Protein AF-A0A945V783-F1 (afdb_monomer_lite)

pLDDT: mean 88.57, std 9.34, range [47.0, 96.69]

Secondary structure (DSSP, 8-state):
---------TTS-----B------SSHHHHHHHHHHHTT---TT-TT-SEEEEEEEE--TTS--EEEEEEEES--TT-----TTSBHHHHHHT-

Sequence (94 aa):
FDYPMMDISENKTPKSIIGELFYFSDLSQAIAELDQVEGFSGFGVSHNEYDRTLIPVTPRHEAPTLSWCYVARDLSSATKEIMSGSWKQYKSGF

Foldseek 3Di:
DDDDAAAPDPPDDDDDADDDDDDDPDPPVVVVVVCVVQQNPDPPDPPGQWDWDFDWDDDPPDDTDTDTDTHGPDCVVPDDDPRNNYPVCVVVVD

Structure (mmCIF, N/CA/C/O backbone):
data_AF-A0A945V783-F1
#
_entry.id   AF-A0A945V783-F1
#
loop_
_atom_site.group_PDB
_atom_site.id
_atom_site.type_symbol
_atom_site.label_atom_id
_atom_site.label_alt_id
_atom_site.label_comp_id
_atom_site.label_asym_id
_atom_site.label_entity_id
_atom_site.label_seq_id
_atom_site.pdbx_PDB_ins_code
_atom_site.Cartn_x
_atom_site.Cartn_y
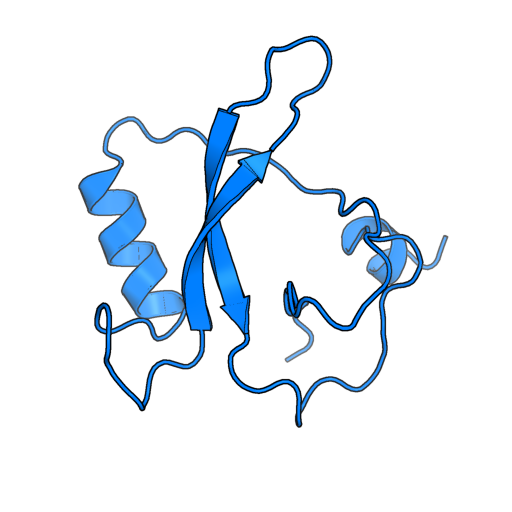_atom_site.Cartn_z
_atom_site.occupancy
_atom_site.B_iso_or_equiv
_atom_site.auth_seq_id
_atom_site.auth_comp_id
_atom_site.auth_asym_id
_atom_site.auth_atom_id
_atom_site.pdbx_PDB_model_num
ATOM 1 N N . PHE A 1 1 ? 2.079 -14.386 -12.496 1.00 61.28 1 PHE A N 1
ATOM 2 C CA . PHE A 1 1 ? 1.075 -13.424 -12.012 1.00 61.28 1 PHE A CA 1
ATOM 3 C C . PHE A 1 1 ? 1.595 -12.020 -12.283 1.00 61.28 1 PHE A C 1
ATOM 5 O O . PHE A 1 1 ? 2.799 -11.834 -12.185 1.00 61.28 1 PHE A O 1
ATOM 12 N N . ASP A 1 2 ? 0.740 -11.095 -12.720 1.00 83.75 2 ASP A N 1
ATOM 13 C CA . ASP A 1 2 ? 1.119 -9.734 -13.136 1.00 83.75 2 ASP A CA 1
ATOM 14 C C . ASP A 1 2 ? 0.307 -8.737 -12.304 1.00 83.75 2 ASP A C 1
ATOM 16 O O . ASP A 1 2 ? -0.855 -8.465 -12.615 1.00 83.75 2 ASP A O 1
ATOM 20 N N . TYR A 1 3 ? 0.902 -8.282 -11.202 1.00 87.75 3 TYR A N 1
ATOM 21 C CA . TYR A 1 3 ? 0.288 -7.387 -10.225 1.00 87.75 3 TYR A CA 1
ATOM 22 C C . TYR A 1 3 ? 1.179 -6.159 -10.010 1.00 87.75 3 TYR A C 1
ATOM 24 O O . TYR A 1 3 ? 2.406 -6.279 -10.082 1.00 87.75 3 TYR A O 1
ATOM 32 N N . PRO A 1 4 ? 0.591 -4.976 -9.762 1.00 91.75 4 PRO A N 1
ATOM 33 C CA . PRO A 1 4 ? 1.366 -3.780 -9.488 1.00 91.75 4 PRO A CA 1
ATOM 34 C C . PRO A 1 4 ? 1.983 -3.846 -8.087 1.00 91.75 4 PRO A C 1
ATOM 36 O O . PRO A 1 4 ? 1.414 -4.430 -7.168 1.00 91.75 4 PRO A O 1
ATOM 39 N N . MET A 1 5 ? 3.125 -3.186 -7.918 1.00 91.94 5 MET A N 1
ATOM 40 C CA . MET A 1 5 ? 3.770 -2.976 -6.623 1.00 91.94 5 MET A CA 1
ATOM 41 C C . MET A 1 5 ? 3.882 -1.477 -6.359 1.00 91.94 5 MET A C 1
ATOM 43 O O . MET A 1 5 ? 4.219 -0.712 -7.265 1.00 91.94 5 MET A O 1
ATOM 47 N N . MET A 1 6 ? 3.589 -1.062 -5.127 1.00 91.25 6 MET A N 1
ATOM 48 C CA . MET A 1 6 ? 3.754 0.319 -4.682 1.00 91.25 6 MET A CA 1
ATOM 49 C C . MET A 1 6 ? 5.157 0.516 -4.102 1.00 91.25 6 MET A C 1
ATOM 51 O O . MET A 1 6 ? 5.584 -0.257 -3.248 1.00 91.25 6 MET A O 1
ATOM 55 N N . ASP A 1 7 ? 5.834 1.581 -4.527 1.00 88.75 7 ASP A N 1
ATOM 56 C CA . ASP A 1 7 ? 7.127 2.025 -4.004 1.00 88.75 7 ASP A CA 1
ATOM 57 C C . ASP A 1 7 ? 7.011 3.491 -3.578 1.00 88.75 7 ASP A C 1
ATOM 59 O O . ASP A 1 7 ? 6.630 4.345 -4.380 1.00 88.75 7 ASP A O 1
ATOM 63 N N . ILE A 1 8 ? 7.336 3.772 -2.316 1.00 83.50 8 ILE A N 1
ATOM 64 C CA . ILE A 1 8 ? 7.321 5.122 -1.730 1.00 83.50 8 ILE A CA 1
ATOM 65 C C . ILE A 1 8 ? 8.711 5.561 -1.252 1.00 83.50 8 ILE A C 1
ATOM 67 O O . ILE A 1 8 ? 8.823 6.483 -0.447 1.00 83.50 8 ILE A O 1
ATOM 71 N N . SER A 1 9 ? 9.775 4.891 -1.706 1.00 76.44 9 SER A N 1
ATOM 72 C CA . SER A 1 9 ? 11.144 5.210 -1.306 1.00 76.44 9 SER A CA 1
ATOM 73 C C . SER A 1 9 ? 11.503 6.677 -1.595 1.00 76.44 9 SER A C 1
ATOM 75 O O . SER A 1 9 ? 11.319 7.191 -2.699 1.00 76.44 9 SER A O 1
ATOM 77 N N . GLU A 1 10 ? 12.060 7.353 -0.585 1.00 64.25 10 GLU A N 1
ATOM 78 C CA . GLU A 1 10 ? 12.327 8.804 -0.576 1.00 64.25 10 GLU A CA 1
ATOM 79 C C . GLU A 1 10 ? 13.305 9.272 -1.670 1.00 64.25 10 GLU A C 1
ATOM 81 O O . GLU A 1 10 ? 13.389 10.457 -1.983 1.00 64.25 10 GLU A O 1
ATOM 86 N N . ASN A 1 11 ? 14.027 8.337 -2.291 1.00 61.25 11 ASN A N 1
ATOM 87 C CA . ASN A 1 11 ? 15.025 8.616 -3.323 1.00 61.25 11 ASN A CA 1
ATOM 88 C C . ASN A 1 11 ? 14.419 8.861 -4.715 1.00 61.25 11 ASN A C 1
ATOM 90 O O . ASN A 1 11 ? 15.163 9.106 -5.668 1.00 61.25 11 ASN A O 1
ATOM 94 N N . LYS A 1 12 ? 13.092 8.777 -4.865 1.00 64.19 12 LYS A N 1
ATOM 95 C CA . LYS A 1 12 ? 12.405 8.993 -6.142 1.00 64.19 12 LYS A CA 1
ATOM 96 C C . LYS A 1 12 ? 11.634 10.306 -6.141 1.00 64.19 12 LYS A C 1
ATOM 98 O O . LYS A 1 12 ? 11.024 10.699 -5.152 1.00 64.19 12 LYS A O 1
ATOM 103 N N . THR A 1 13 ? 11.644 10.995 -7.284 1.00 60.44 13 THR A N 1
ATOM 104 C CA . THR A 1 13 ? 10.811 12.185 -7.488 1.00 60.44 13 THR A CA 1
ATOM 105 C C . THR A 1 13 ? 9.348 11.820 -7.223 1.00 60.44 13 THR A C 1
ATOM 107 O O . THR A 1 13 ? 8.874 10.851 -7.822 1.00 60.44 13 THR A O 1
ATOM 110 N N . PRO A 1 14 ? 8.622 12.564 -6.368 1.00 62.38 14 PRO A N 1
ATOM 111 C CA . PRO A 1 14 ? 7.234 12.253 -6.066 1.00 62.38 14 PRO A CA 1
ATOM 112 C C . PRO A 1 14 ? 6.402 12.299 -7.349 1.00 62.38 14 PRO A C 1
ATOM 114 O O . PRO A 1 14 ? 6.293 13.336 -8.006 1.00 62.38 14 PRO A O 1
ATOM 117 N N . LYS A 1 15 ? 5.831 11.149 -7.715 1.00 74.31 15 LYS A N 1
ATOM 118 C CA . LYS A 1 15 ? 4.902 11.002 -8.837 1.00 74.31 15 LYS A CA 1
ATOM 119 C C . LYS A 1 15 ? 3.497 10.815 -8.287 1.00 74.31 15 LYS A C 1
ATOM 121 O O . LYS A 1 15 ? 3.299 10.160 -7.270 1.00 74.31 15 LYS A O 1
ATOM 126 N N . SER A 1 16 ? 2.513 11.407 -8.958 1.00 86.44 16 SER A N 1
ATOM 127 C CA . SER A 1 16 ? 1.109 11.177 -8.617 1.00 86.44 16 SER A CA 1
ATOM 128 C C . SER A 1 16 ? 0.728 9.743 -8.972 1.00 86.44 16 SER A C 1
ATOM 130 O O . SER A 1 16 ? 0.876 9.336 -10.122 1.00 86.44 16 SER A O 1
ATOM 132 N N . ILE A 1 17 ? 0.237 8.994 -7.987 1.00 91.44 17 ILE A N 1
ATOM 133 C CA . ILE A 1 17 ? -0.246 7.623 -8.162 1.00 91.44 17 ILE A CA 1
ATOM 134 C C . ILE A 1 17 ? -1.769 7.649 -8.079 1.00 91.44 17 ILE A C 1
ATOM 136 O O . ILE A 1 17 ? -2.342 8.266 -7.181 1.00 91.44 17 ILE A O 1
ATOM 140 N N . ILE A 1 18 ? -2.423 7.023 -9.054 1.00 92.06 18 ILE A N 1
ATOM 141 C CA . ILE A 1 18 ? -3.876 7.032 -9.207 1.00 92.06 18 ILE A CA 1
ATOM 142 C C . ILE A 1 18 ? -4.416 5.684 -8.745 1.00 92.06 18 ILE A C 1
ATOM 144 O O . ILE A 1 18 ? -4.066 4.640 -9.300 1.00 92.06 18 ILE A O 1
ATOM 148 N N . GLY A 1 19 ? -5.314 5.726 -7.767 1.00 91.56 19 GLY A N 1
ATOM 149 C CA . GLY A 1 19 ? -5.960 4.551 -7.203 1.00 91.56 19 GLY A CA 1
ATOM 150 C C . GLY A 1 19 ? -7.416 4.805 -6.837 1.00 91.56 19 GLY A C 1
ATOM 151 O O . GLY A 1 19 ? -8.016 5.810 -7.223 1.00 91.56 19 GLY A O 1
ATOM 152 N N . GLU A 1 20 ? -7.970 3.864 -6.086 1.00 92.69 20 GLU A N 1
ATOM 153 C CA . GLU A 1 20 ? -9.324 3.911 -5.544 1.00 92.69 20 GLU A CA 1
ATOM 154 C C . GLU A 1 20 ? -9.238 3.872 -4.019 1.00 92.69 20 GLU A C 1
ATOM 156 O O . GLU A 1 20 ? -8.379 3.189 -3.461 1.00 92.69 20 GLU A O 1
ATOM 161 N N . LEU A 1 21 ? -10.117 4.622 -3.354 1.00 93.69 21 LEU A N 1
ATOM 162 C CA . LEU A 1 21 ? -10.230 4.630 -1.901 1.00 93.69 21 LEU A CA 1
ATOM 163 C C . LEU A 1 21 ? -11.462 3.822 -1.496 1.00 93.69 21 LEU A C 1
ATOM 165 O O . LEU A 1 21 ? -12.567 4.091 -1.968 1.00 93.69 21 LEU A O 1
ATOM 169 N N . PHE A 1 22 ? -11.261 2.835 -0.628 1.00 93.38 22 PHE A N 1
ATOM 170 C CA . PHE A 1 22 ? -12.317 1.951 -0.148 1.00 93.38 22 PHE A CA 1
ATOM 171 C C . PHE A 1 22 ? -12.622 2.232 1.319 1.00 93.38 22 PHE A C 1
ATOM 173 O O . PHE A 1 22 ? -11.717 2.420 2.131 1.00 93.3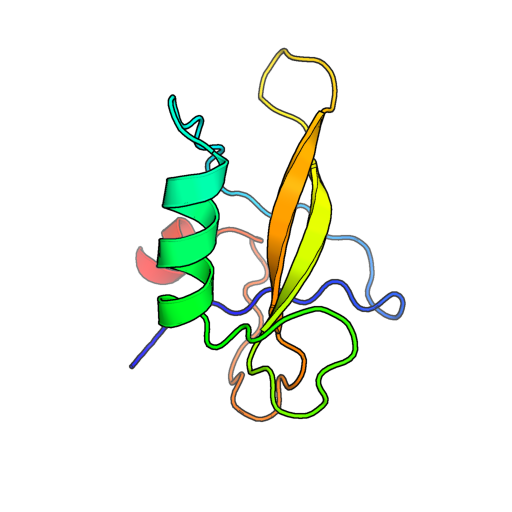8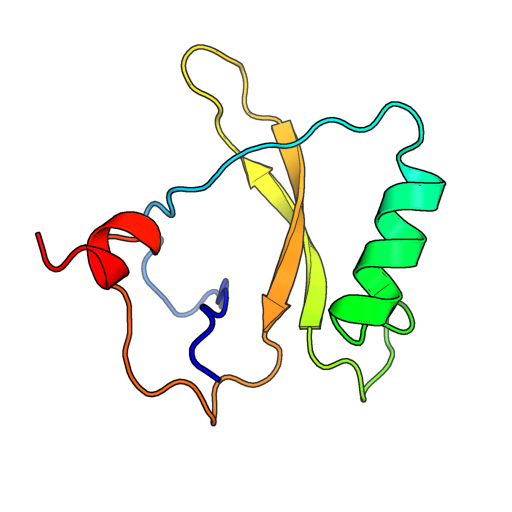 22 PHE A O 1
ATOM 180 N N . TYR A 1 23 ? -13.911 2.223 1.650 1.00 92.94 23 TYR A N 1
ATOM 181 C CA . TYR A 1 23 ? -14.407 2.386 3.010 1.00 92.94 23 TYR A CA 1
ATOM 182 C C . TYR A 1 23 ? -15.102 1.101 3.432 1.00 92.94 23 TYR A C 1
ATOM 184 O O . TYR A 1 23 ? -15.977 0.597 2.727 1.00 92.94 23 TYR A O 1
ATOM 192 N N . PHE A 1 24 ? -14.718 0.589 4.593 1.00 94.38 24 PHE A N 1
ATOM 193 C CA . PHE A 1 24 ? -15.269 -0.637 5.152 1.00 94.38 24 PHE A CA 1
ATOM 194 C C . PHE A 1 24 ? -16.075 -0.306 6.403 1.00 94.38 24 PHE A C 1
ATOM 196 O O . PHE A 1 24 ? -15.659 0.522 7.213 1.00 94.38 24 PHE A O 1
ATOM 203 N N . SER A 1 25 ? -17.227 -0.958 6.566 1.00 95.75 25 SER A N 1
ATOM 204 C CA . SER A 1 25 ? -18.042 -0.835 7.780 1.00 95.75 25 SER A CA 1
ATOM 205 C C . SER A 1 25 ? -17.355 -1.464 8.993 1.00 95.75 25 SER A C 1
ATOM 207 O O . SER A 1 25 ? -17.446 -0.920 10.089 1.00 95.75 25 SER A O 1
ATOM 209 N N . ASP A 1 26 ? -16.644 -2.578 8.785 1.00 96.31 26 ASP A N 1
ATOM 210 C CA . ASP A 1 26 ? -15.734 -3.179 9.762 1.00 96.31 26 ASP A CA 1
ATOM 211 C C . ASP A 1 26 ? -14.304 -3.130 9.217 1.00 96.31 26 ASP A C 1
ATOM 213 O O . ASP A 1 26 ? -13.851 -3.999 8.468 1.00 96.31 26 ASP A O 1
ATOM 217 N N . LEU A 1 27 ? -13.599 -2.058 9.570 1.00 93.88 27 LEU A N 1
ATOM 218 C CA . LEU A 1 27 ? -12.223 -1.850 9.138 1.00 93.88 27 LEU A CA 1
ATOM 219 C C . LEU A 1 27 ? -11.271 -2.901 9.723 1.00 93.88 27 LEU A C 1
ATOM 221 O O . LEU A 1 27 ? -10.321 -3.290 9.052 1.00 93.88 27 LEU A O 1
ATOM 225 N N . SER A 1 28 ? -11.507 -3.360 10.955 1.00 94.50 28 SER A N 1
ATOM 226 C CA . SER A 1 28 ? -10.603 -4.301 11.620 1.00 94.50 28 SER A CA 1
ATOM 227 C C . SER A 1 28 ? -10.644 -5.666 10.946 1.00 94.50 28 SER A C 1
ATOM 229 O O . SER A 1 28 ? -9.592 -6.261 10.718 1.00 94.50 28 SER A O 1
ATOM 231 N N . GLN A 1 29 ? -11.842 -6.149 10.611 1.00 96.69 29 GLN A N 1
ATOM 232 C CA . GLN A 1 29 ? -12.002 -7.402 9.883 1.00 96.69 29 GLN A CA 1
ATOM 233 C C . GLN A 1 29 ? -11.398 -7.307 8.477 1.00 96.69 29 GLN A C 1
ATOM 235 O O . GLN A 1 29 ? -10.589 -8.156 8.109 1.00 96.69 29 GLN A O 1
ATOM 240 N N . ALA A 1 30 ? -11.732 -6.258 7.716 1.00 96.38 30 ALA A N 1
ATOM 241 C CA . ALA A 1 30 ? -11.220 -6.079 6.356 1.00 96.38 30 ALA A CA 1
ATOM 242 C C . ALA A 1 30 ? -9.685 -6.020 6.325 1.00 96.38 30 ALA A C 1
ATOM 244 O O . ALA A 1 30 ? -9.050 -6.633 5.471 1.00 96.38 30 ALA A O 1
ATOM 245 N N . ILE A 1 31 ? -9.077 -5.321 7.288 1.00 95.44 31 ILE A N 1
ATOM 246 C CA . ILE A 1 31 ? -7.623 -5.266 7.426 1.00 95.44 31 ILE A CA 1
ATOM 247 C C . ILE A 1 31 ? -7.038 -6.650 7.723 1.00 95.44 31 ILE A C 1
ATOM 249 O O . ILE A 1 31 ? -6.058 -7.020 7.089 1.00 95.44 31 ILE A O 1
ATOM 253 N N . ALA A 1 32 ? -7.627 -7.420 8.641 1.00 95.38 32 ALA A N 1
ATOM 254 C CA . ALA A 1 32 ? -7.121 -8.751 8.973 1.00 95.38 32 ALA A CA 1
ATOM 255 C C . ALA A 1 32 ? -7.174 -9.711 7.773 1.00 95.38 32 ALA A C 1
ATOM 257 O O . ALA A 1 32 ? -6.264 -10.516 7.592 1.00 95.38 32 ALA A O 1
ATOM 258 N N . GLU A 1 33 ? -8.212 -9.616 6.939 1.00 96.50 33 GLU A N 1
ATOM 259 C CA . GLU A 1 33 ? -8.324 -10.397 5.703 1.00 96.50 33 GLU A CA 1
ATOM 260 C C . GLU A 1 33 ? -7.281 -9.963 4.663 1.00 96.50 33 GLU A C 1
ATOM 262 O O . GLU A 1 33 ? -6.602 -10.809 4.081 1.00 96.50 33 GLU A O 1
ATOM 267 N N . LEU A 1 34 ? -7.100 -8.652 4.470 1.00 95.88 34 LEU A N 1
ATOM 268 C CA . LEU A 1 34 ? -6.088 -8.109 3.558 1.00 95.88 34 LEU A CA 1
ATOM 269 C C . LEU A 1 34 ? -4.663 -8.457 4.007 1.00 95.88 34 LEU A C 1
ATOM 271 O O . LEU A 1 34 ? -3.842 -8.806 3.167 1.00 95.88 34 LEU A O 1
ATOM 275 N N . ASP A 1 35 ? -4.384 -8.436 5.311 1.00 96.12 35 ASP A N 1
ATOM 276 C CA . ASP A 1 35 ? -3.084 -8.809 5.878 1.00 96.12 35 ASP A CA 1
ATOM 277 C C . ASP A 1 35 ? -2.678 -10.236 5.470 1.00 96.12 35 ASP A C 1
ATOM 279 O O . ASP A 1 35 ? -1.520 -10.483 5.138 1.00 96.12 35 ASP A O 1
ATOM 283 N N . GLN A 1 36 ? -3.632 -11.175 5.444 1.00 95.12 36 GLN A N 1
ATOM 284 C CA . GLN A 1 36 ? -3.376 -12.552 5.006 1.00 95.12 36 GLN A CA 1
ATOM 285 C C . GLN A 1 36 ? -3.090 -12.646 3.505 1.00 95.12 36 GLN A C 1
ATOM 287 O O . GLN A 1 36 ? -2.252 -13.446 3.093 1.00 95.12 36 GLN A O 1
ATOM 292 N N . VAL A 1 37 ? -3.790 -11.854 2.689 1.00 93.94 37 VAL A N 1
ATOM 293 C CA . VAL A 1 37 ? -3.624 -11.849 1.227 1.00 93.94 37 VAL A CA 1
ATOM 294 C C . VAL A 1 37 ? -2.292 -11.218 0.823 1.00 93.94 37 VAL A C 1
ATOM 296 O O . VAL A 1 37 ? -1.614 -11.748 -0.050 1.00 93.94 37 VAL A O 1
ATOM 299 N N . GLU A 1 38 ? -1.915 -10.119 1.472 1.00 92.19 38 GLU A N 1
ATOM 300 C CA . GLU A 1 38 ? -0.724 -9.316 1.156 1.00 92.19 38 GLU A CA 1
ATOM 301 C C . GLU A 1 38 ? 0.531 -9.788 1.916 1.00 92.19 38 GLU A C 1
ATOM 303 O O . GLU A 1 38 ? 1.581 -9.146 1.874 1.00 92.19 38 GLU A O 1
ATOM 308 N N . GLY A 1 39 ? 0.437 -10.897 2.660 1.00 92.25 39 GLY A N 1
ATOM 309 C CA . GLY A 1 39 ? 1.574 -11.472 3.380 1.00 92.25 39 GLY A CA 1
ATOM 310 C C . GLY A 1 39 ? 2.119 -10.570 4.493 1.00 92.25 39 GLY A C 1
ATOM 311 O O . GLY A 1 39 ? 3.325 -10.566 4.752 1.00 92.25 39 GLY A O 1
ATOM 312 N N . PHE A 1 40 ? 1.254 -9.797 5.156 1.00 94.62 40 PHE A N 1
ATOM 313 C CA . PHE A 1 40 ? 1.613 -8.939 6.283 1.00 94.62 40 PHE A CA 1
ATOM 314 C C . PHE A 1 40 ? 1.298 -9.629 7.615 1.00 94.62 40 PHE A C 1
ATOM 316 O O . PHE A 1 40 ? 0.146 -9.857 7.971 1.00 94.62 40 PHE A O 1
ATOM 323 N N . SER A 1 41 ? 2.336 -9.921 8.398 1.00 94.06 41 SER A N 1
ATOM 324 C CA . SER A 1 41 ? 2.218 -10.589 9.706 1.00 94.06 41 SER A CA 1
ATOM 325 C C . SER A 1 41 ? 2.383 -9.640 10.899 1.00 94.06 41 SER A C 1
ATOM 327 O O . SER A 1 41 ? 2.489 -10.083 12.043 1.00 94.06 41 SER A O 1
ATOM 329 N N . GLY A 1 42 ? 2.411 -8.327 10.656 1.00 92.56 42 GLY A N 1
ATOM 330 C CA . GLY A 1 42 ? 2.548 -7.305 11.691 1.00 92.56 42 GLY A CA 1
ATOM 331 C C . GLY A 1 42 ? 3.757 -6.392 11.504 1.00 92.56 42 GLY A C 1
ATOM 332 O O . GLY A 1 42 ? 4.644 -6.619 10.681 1.00 92.56 42 GLY A O 1
ATOM 333 N N . PHE A 1 43 ? 3.792 -5.320 12.292 1.00 91.62 43 PHE A N 1
ATOM 334 C CA . PHE A 1 43 ? 4.853 -4.316 12.222 1.00 91.62 43 PHE A CA 1
ATOM 335 C C . PHE A 1 43 ? 6.178 -4.847 12.781 1.00 91.62 43 PHE A C 1
ATOM 337 O O . PHE A 1 43 ? 6.206 -5.520 13.808 1.00 91.62 43 PHE A O 1
ATOM 344 N N . GLY A 1 44 ? 7.289 -4.512 12.119 1.00 87.31 44 GLY A N 1
ATOM 345 C CA . GLY A 1 44 ? 8.636 -4.932 12.529 1.00 87.31 44 GLY A CA 1
ATOM 346 C C . GLY A 1 44 ? 8.998 -6.375 12.159 1.00 87.31 44 GLY A C 1
ATOM 347 O O . GLY A 1 44 ? 10.117 -6.811 12.423 1.00 87.31 44 GLY A O 1
ATOM 348 N N . VAL A 1 45 ? 8.090 -7.107 11.514 1.00 89.88 45 VAL A N 1
ATOM 349 C CA . VAL A 1 45 ? 8.355 -8.453 11.007 1.00 89.88 45 VAL A CA 1
ATOM 350 C C . VAL A 1 45 ? 9.212 -8.359 9.740 1.00 89.88 45 VAL A C 1
ATOM 352 O O . VAL A 1 45 ? 8.929 -7.582 8.829 1.00 89.88 45 VAL A O 1
ATOM 355 N N . SER A 1 46 ? 10.308 -9.119 9.694 1.00 86.81 46 SER A N 1
ATOM 356 C CA . SER A 1 46 ? 11.293 -9.052 8.604 1.00 86.81 46 SER A CA 1
ATOM 357 C C . SER A 1 46 ? 10.889 -9.821 7.348 1.00 86.81 46 SER A C 1
ATOM 359 O O . SER A 1 46 ? 11.440 -9.552 6.287 1.00 86.81 46 SER A O 1
ATOM 361 N N . HIS A 1 47 ? 9.957 -10.767 7.472 1.00 87.56 47 HIS A N 1
ATOM 362 C CA . HIS A 1 47 ? 9.511 -11.643 6.387 1.00 87.56 47 HIS A CA 1
ATOM 363 C C . HIS A 1 47 ? 8.178 -11.215 5.759 1.00 87.56 47 HIS A C 1
ATOM 365 O O . HIS A 1 47 ? 7.600 -11.997 5.012 1.00 87.56 47 HIS A O 1
ATOM 371 N N . ASN A 1 48 ? 7.672 -10.018 6.072 1.00 89.69 48 ASN A N 1
ATOM 372 C CA . ASN A 1 48 ? 6.512 -9.485 5.360 1.00 89.69 48 ASN A CA 1
ATOM 373 C C . ASN A 1 48 ? 6.856 -9.304 3.876 1.00 89.69 48 ASN A C 1
ATOM 375 O O . ASN A 1 48 ? 7.943 -8.818 3.559 1.00 89.69 48 ASN A O 1
ATOM 379 N N . GLU A 1 49 ? 5.927 -9.631 2.980 1.00 88.31 49 GLU A N 1
ATOM 380 C CA . GLU A 1 49 ? 6.084 -9.321 1.551 1.00 88.31 49 GLU A CA 1
ATOM 381 C C . GLU A 1 49 ? 5.874 -7.820 1.300 1.00 88.31 49 GLU A C 1
ATOM 383 O O . GLU A 1 49 ? 6.680 -7.153 0.640 1.00 88.31 49 GLU A O 1
ATOM 388 N N . TYR A 1 50 ? 4.838 -7.269 1.933 1.00 92.38 50 TYR A N 1
ATOM 389 C CA . TYR A 1 50 ? 4.501 -5.853 1.905 1.00 92.38 50 TYR A CA 1
ATOM 390 C C . TYR A 1 50 ? 4.439 -5.283 3.320 1.00 92.38 50 TYR A C 1
ATOM 392 O O . TYR A 1 50 ? 3.999 -5.947 4.256 1.00 92.38 50 TYR A O 1
ATOM 400 N N . ASP A 1 51 ? 4.831 -4.022 3.484 1.00 93.38 51 ASP A N 1
ATOM 401 C CA . ASP A 1 51 ? 4.574 -3.272 4.708 1.00 93.38 51 ASP A CA 1
ATOM 402 C C . ASP A 1 51 ? 3.246 -2.521 4.593 1.00 93.38 51 ASP A C 1
ATOM 404 O O . ASP A 1 51 ? 2.977 -1.841 3.601 1.00 93.38 51 ASP A O 1
ATOM 408 N N . ARG A 1 52 ? 2.419 -2.598 5.640 1.00 94.62 52 ARG A N 1
ATOM 409 C CA . ARG A 1 52 ? 1.207 -1.788 5.739 1.00 94.62 52 ARG A CA 1
ATOM 410 C C . ARG A 1 52 ? 1.558 -0.387 6.239 1.00 94.62 52 ARG A C 1
ATOM 412 O O . ARG A 1 52 ? 2.017 -0.212 7.366 1.00 94.62 52 ARG A O 1
ATOM 419 N N . THR A 1 53 ? 1.323 0.629 5.422 1.00 93.44 53 THR A N 1
ATOM 420 C CA . THR A 1 53 ? 1.722 2.018 5.680 1.00 93.44 53 THR A CA 1
ATOM 421 C C . THR A 1 53 ? 0.516 2.953 5.622 1.00 93.44 53 THR A C 1
ATOM 423 O O . THR A 1 53 ? -0.347 2.803 4.760 1.00 93.44 53 THR A O 1
ATOM 426 N N . LEU A 1 54 ? 0.448 3.931 6.533 1.00 94.12 54 LEU A N 1
ATOM 427 C CA . LEU A 1 54 ? -0.482 5.056 6.399 1.00 94.12 54 LEU A CA 1
ATOM 428 C C . LEU A 1 54 ? 0.111 6.073 5.432 1.00 94.12 54 LEU A C 1
ATOM 430 O O . LEU A 1 54 ? 1.158 6.653 5.714 1.00 94.12 54 LEU A O 1
ATOM 434 N N . ILE A 1 55 ? -0.579 6.308 4.322 1.00 92.25 55 ILE A N 1
ATOM 435 C CA . ILE A 1 55 ? -0.181 7.296 3.322 1.00 92.25 55 ILE A CA 1
ATOM 436 C C . ILE A 1 55 ? -1.232 8.407 3.215 1.00 92.25 55 ILE A C 1
ATOM 438 O O . ILE A 1 55 ? -2.429 8.138 3.372 1.00 92.25 55 ILE A O 1
ATOM 442 N N . PRO A 1 56 ? -0.821 9.660 2.953 1.00 92.31 56 PRO A N 1
ATOM 443 C CA . PRO A 1 56 ? -1.757 10.719 2.616 1.00 92.31 56 PRO A CA 1
ATOM 444 C C . PRO A 1 56 ? -2.331 10.478 1.216 1.00 92.31 56 PRO A C 1
ATOM 446 O O . PRO A 1 56 ? -1.596 10.315 0.243 1.00 92.31 56 PRO A O 1
ATOM 449 N N . VAL A 1 57 ? -3.655 10.490 1.115 1.00 93.06 57 VAL A N 1
ATOM 450 C CA . VAL A 1 57 ? -4.406 10.378 -0.137 1.00 93.06 57 VAL A CA 1
ATOM 451 C C . VAL A 1 57 ? -5.248 11.633 -0.297 1.00 93.06 57 VAL A C 1
ATOM 453 O O . VAL A 1 57 ? -5.850 12.096 0.667 1.00 93.06 57 VAL A O 1
ATOM 456 N N . THR A 1 58 ? -5.315 12.173 -1.512 1.00 93.06 58 THR A N 1
ATOM 457 C CA . THR A 1 58 ? -6.152 13.336 -1.837 1.00 93.06 58 THR A CA 1
ATOM 458 C C . THR A 1 58 ? -7.313 12.881 -2.720 1.00 93.06 58 THR A C 1
ATOM 460 O O . THR A 1 58 ? -7.120 12.732 -3.932 1.00 93.06 58 THR A O 1
ATOM 463 N N . PRO A 1 59 ? -8.512 12.632 -2.158 1.00 90.56 59 PRO A N 1
ATOM 464 C CA . PRO A 1 59 ? -9.679 12.299 -2.958 1.00 90.56 59 PRO A CA 1
ATOM 465 C C . PRO A 1 59 ? -10.129 13.506 -3.787 1.00 90.56 59 PRO A C 1
ATOM 467 O O . PRO A 1 59 ? -9.797 14.665 -3.512 1.00 90.56 59 PRO A O 1
ATOM 470 N N . ARG A 1 60 ? -10.900 13.245 -4.841 1.00 87.81 60 ARG A N 1
ATOM 471 C CA . ARG A 1 60 ? -11.377 14.307 -5.725 1.00 87.81 60 ARG A CA 1
ATOM 472 C C . ARG A 1 60 ? -12.375 15.189 -4.973 1.00 87.81 60 ARG A C 1
ATOM 474 O O . ARG A 1 60 ? -13.418 14.702 -4.566 1.00 87.81 60 ARG A O 1
ATOM 481 N N . HIS A 1 61 ? -12.090 16.487 -4.884 1.00 86.25 61 HIS A N 1
ATOM 482 C CA . HIS A 1 61 ? -12.945 17.484 -4.216 1.00 86.25 61 HIS A CA 1
ATOM 483 C C . HIS A 1 61 ? -13.073 17.332 -2.692 1.00 86.25 61 HIS A C 1
ATOM 485 O O . HIS A 1 61 ? -13.957 17.945 -2.098 1.00 86.25 61 HIS A O 1
ATOM 491 N N . GLU A 1 62 ? -12.176 16.585 -2.052 1.00 89.88 62 GLU A N 1
ATOM 492 C CA . GLU A 1 62 ? -12.174 16.396 -0.601 1.00 89.88 62 GLU A CA 1
ATOM 493 C C . GLU A 1 62 ? -10.829 16.793 0.010 1.00 89.88 62 GLU A C 1
ATOM 495 O O . GLU A 1 62 ? -9.828 16.987 -0.687 1.00 89.88 62 GLU A O 1
ATOM 500 N N . ALA A 1 63 ? -10.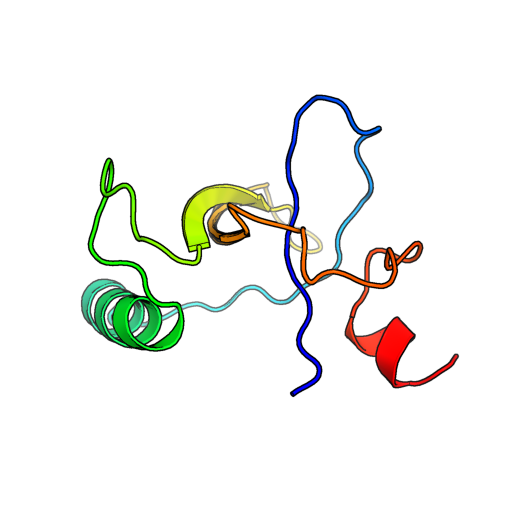814 16.940 1.334 1.00 90.69 63 ALA A N 1
ATOM 501 C CA . ALA A 1 63 ? -9.576 17.153 2.066 1.00 90.69 63 ALA A CA 1
ATOM 502 C C . ALA A 1 63 ? -8.698 15.887 2.017 1.00 90.69 63 ALA A C 1
ATOM 504 O O . ALA A 1 63 ? -9.230 14.774 1.989 1.00 90.69 63 ALA A O 1
ATOM 505 N N . PRO A 1 64 ? -7.361 16.034 2.048 1.00 92.44 64 PRO A N 1
ATOM 506 C CA . PRO A 1 64 ? -6.470 14.895 2.193 1.00 92.44 64 PRO A CA 1
ATOM 507 C C . PRO A 1 64 ? -6.809 14.059 3.430 1.00 92.44 64 PRO A C 1
ATOM 509 O O . PRO A 1 64 ? -7.093 14.600 4.500 1.00 92.44 64 PRO A O 1
ATOM 512 N N . THR A 1 65 ? -6.740 12.740 3.288 1.00 94.06 65 THR A N 1
ATOM 513 C CA . THR A 1 65 ? -7.015 11.773 4.352 1.00 94.06 65 THR A CA 1
ATOM 514 C C . THR A 1 65 ? -5.902 10.736 4.440 1.00 94.06 65 THR A C 1
ATOM 516 O O . THR A 1 65 ? -5.277 10.394 3.435 1.00 94.06 65 THR A O 1
ATOM 519 N N . LEU A 1 66 ? -5.634 10.231 5.644 1.00 94.81 66 LEU A N 1
ATOM 520 C CA . LEU A 1 66 ? -4.703 9.121 5.833 1.00 94.81 66 LEU A CA 1
ATOM 521 C C . LEU A 1 66 ? -5.412 7.805 5.532 1.00 94.81 66 LEU A C 1
ATOM 523 O O . LEU A 1 66 ? -6.503 7.550 6.035 1.00 94.81 66 LEU A O 1
ATOM 527 N N . SER A 1 67 ? -4.779 6.968 4.716 1.00 94.88 67 SER A N 1
ATOM 528 C CA . SER A 1 67 ? -5.322 5.673 4.303 1.00 94.88 67 SER A CA 1
ATOM 529 C C . SER A 1 67 ? -4.257 4.591 4.390 1.00 94.88 67 SER A C 1
ATOM 531 O O . SER A 1 67 ? -3.078 4.856 4.153 1.00 94.88 67 SER A O 1
ATOM 533 N N . TRP A 1 68 ? -4.669 3.370 4.727 1.00 96.19 68 TRP A N 1
ATOM 534 C CA . TRP A 1 68 ? -3.779 2.214 4.702 1.00 96.19 68 TRP A CA 1
ATOM 535 C C . TRP A 1 68 ? -3.473 1.798 3.263 1.00 96.19 68 TRP A C 1
ATOM 537 O O . TRP A 1 68 ? -4.368 1.732 2.423 1.00 96.19 68 TRP A O 1
ATOM 547 N N . CYS A 1 69 ? -2.207 1.500 2.996 1.00 95.12 69 CYS A N 1
ATOM 548 C CA . CYS A 1 69 ? -1.711 0.996 1.723 1.00 95.12 69 CYS A CA 1
ATOM 549 C C . CYS A 1 69 ? -0.614 -0.045 1.977 1.00 95.12 69 CYS A C 1
ATOM 551 O O . CYS A 1 69 ? 0.115 0.066 2.963 1.00 95.12 69 CYS A O 1
ATOM 553 N N . TYR A 1 70 ? -0.497 -1.038 1.098 1.00 94.56 70 TYR A N 1
ATOM 554 C CA . TYR A 1 70 ? 0.574 -2.032 1.133 1.00 94.56 70 TYR A CA 1
ATOM 555 C C . TYR A 1 70 ? 1.701 -1.605 0.196 1.00 94.56 70 TYR A C 1
ATOM 557 O O . TYR A 1 70 ? 1.493 -1.386 -0.999 1.00 94.56 70 TYR A O 1
ATOM 565 N N . VAL A 1 71 ? 2.895 -1.456 0.759 1.00 92.56 71 VAL A N 1
ATOM 566 C CA . VAL A 1 71 ? 4.102 -1.002 0.067 1.00 92.56 71 VAL A CA 1
ATOM 567 C C . VAL A 1 71 ? 5.070 -2.166 -0.033 1.00 92.56 71 VAL A C 1
ATOM 569 O O . VAL A 1 71 ? 5.344 -2.834 0.962 1.00 92.56 71 VAL A O 1
ATOM 572 N N . ALA A 1 72 ? 5.595 -2.415 -1.230 1.00 90.94 72 ALA A N 1
ATOM 573 C CA . ALA A 1 72 ? 6.531 -3.507 -1.438 1.00 90.94 72 ALA A CA 1
ATOM 574 C C . ALA A 1 72 ? 7.855 -3.219 -0.719 1.00 90.94 72 ALA A C 1
ATOM 576 O O . ALA A 1 72 ? 8.439 -2.144 -0.877 1.00 90.94 72 ALA A O 1
ATOM 577 N N . ARG A 1 73 ? 8.344 -4.196 0.050 1.00 86.88 73 ARG A N 1
ATOM 578 C CA . ARG A 1 73 ? 9.663 -4.115 0.701 1.00 86.88 73 ARG A CA 1
ATOM 579 C C . ARG A 1 73 ? 10.797 -4.454 -0.250 1.00 86.88 73 ARG A C 1
ATOM 581 O O . ARG A 1 73 ? 11.881 -3.884 -0.154 1.00 86.88 73 ARG A O 1
ATOM 588 N N . ASP A 1 74 ? 10.534 -5.402 -1.142 1.00 86.44 74 ASP A N 1
ATOM 589 C CA . ASP A 1 74 ? 11.456 -5.832 -2.178 1.00 86.44 74 ASP A CA 1
ATOM 590 C C . ASP A 1 74 ? 10.817 -5.641 -3.554 1.00 86.44 74 ASP A C 1
ATOM 592 O O . ASP A 1 74 ? 9.737 -6.149 -3.846 1.00 86.44 74 ASP A O 1
ATOM 596 N N . LEU A 1 75 ? 11.518 -4.900 -4.407 1.00 86.75 75 LEU A N 1
ATOM 597 C CA . LEU A 1 75 ? 11.132 -4.625 -5.788 1.00 86.75 75 LEU A CA 1
ATOM 598 C C . LEU A 1 75 ? 11.986 -5.423 -6.780 1.00 86.75 75 LEU A C 1
ATOM 600 O O . LEU A 1 75 ? 11.932 -5.153 -7.975 1.00 86.75 75 LEU A O 1
ATOM 604 N N . SER A 1 76 ? 12.783 -6.394 -6.324 1.00 87.00 76 SER A N 1
ATOM 605 C CA . SER A 1 76 ? 13.660 -7.214 -7.175 1.00 87.00 76 SER A CA 1
ATOM 606 C C . SER A 1 76 ? 12.908 -7.949 -8.290 1.00 87.00 76 SER A C 1
ATOM 608 O O . SER A 1 76 ? 13.462 -8.195 -9.362 1.00 87.00 76 SER A O 1
ATOM 610 N N . SER A 1 77 ? 11.633 -8.263 -8.058 1.00 85.31 77 SER A N 1
ATOM 611 C CA . SER A 1 77 ? 10.737 -8.885 -9.033 1.00 85.31 77 SER A CA 1
ATOM 612 C C . SER A 1 77 ? 10.009 -7.878 -9.936 1.00 85.31 77 SER A C 1
ATOM 614 O O . SER A 1 77 ? 9.390 -8.278 -10.926 1.00 85.31 77 SER A O 1
ATOM 616 N N . ALA A 1 78 ? 10.092 -6.574 -9.645 1.00 86.00 78 ALA A N 1
ATOM 617 C CA . ALA A 1 78 ? 9.491 -5.533 -10.464 1.00 86.00 78 ALA A CA 1
ATOM 618 C C . ALA A 1 78 ? 10.285 -5.363 -11.766 1.00 86.00 78 ALA A C 1
ATOM 620 O O . ALA A 1 78 ? 11.480 -5.077 -11.775 1.00 86.00 78 ALA A O 1
ATOM 621 N N . THR A 1 79 ? 9.603 -5.522 -12.897 1.00 85.75 79 THR A N 1
ATOM 622 C CA . THR A 1 79 ? 10.246 -5.522 -14.222 1.00 85.75 79 THR A CA 1
ATOM 623 C C . THR A 1 79 ? 10.152 -4.183 -14.940 1.00 85.75 79 THR A C 1
ATOM 625 O O . THR A 1 79 ? 10.964 -3.888 -15.818 1.00 85.75 79 THR A O 1
ATOM 628 N N . LYS A 1 80 ? 9.147 -3.368 -14.603 1.00 88.69 80 LYS A N 1
ATOM 629 C CA . LYS A 1 80 ? 8.852 -2.116 -15.296 1.00 88.69 80 LYS A CA 1
ATOM 630 C C . LYS A 1 80 ? 8.185 -1.115 -14.365 1.00 88.69 80 LYS A C 1
ATOM 632 O O . LYS A 1 80 ? 7.247 -1.445 -13.649 1.00 88.69 80 LYS A O 1
ATOM 637 N N . GLU A 1 81 ? 8.633 0.133 -14.443 1.00 89.75 81 GLU A N 1
ATOM 638 C CA . GLU A 1 81 ? 7.970 1.248 -13.776 1.00 89.75 81 GLU A CA 1
ATOM 639 C C . GLU A 1 81 ? 6.729 1.703 -14.564 1.00 89.75 81 GLU A C 1
ATOM 641 O O . GLU A 1 81 ? 6.767 1.882 -15.788 1.00 89.75 81 GLU A O 1
ATOM 646 N N . ILE A 1 82 ? 5.623 1.938 -13.854 1.00 90.88 82 ILE A N 1
ATOM 647 C CA . ILE A 1 82 ? 4.391 2.489 -14.426 1.00 90.88 82 ILE A CA 1
ATOM 648 C C . ILE A 1 82 ? 4.476 4.017 -14.395 1.00 90.88 82 ILE A C 1
ATOM 650 O O . ILE A 1 82 ? 4.074 4.671 -13.436 1.00 90.88 82 ILE A O 1
ATOM 654 N N . MET A 1 83 ? 4.998 4.595 -15.476 1.00 89.31 83 MET A N 1
ATOM 655 C CA . MET A 1 83 ? 5.266 6.037 -15.563 1.00 89.31 83 MET A CA 1
ATOM 656 C C . MET A 1 83 ? 4.021 6.925 -15.433 1.00 89.31 83 MET A C 1
ATOM 658 O O . MET A 1 83 ? 4.142 8.060 -14.983 1.00 89.31 83 MET A O 1
ATOM 662 N N . SER A 1 84 ? 2.838 6.428 -15.810 1.00 90.25 84 SER A N 1
ATOM 663 C CA . SER A 1 84 ? 1.572 7.164 -15.679 1.00 90.25 84 SER A CA 1
ATOM 664 C C . SER A 1 84 ? 1.042 7.223 -14.244 1.00 90.25 84 SER A C 1
ATOM 666 O O . SER A 1 84 ? 0.082 7.943 -13.984 1.00 90.25 84 SER A O 1
ATOM 668 N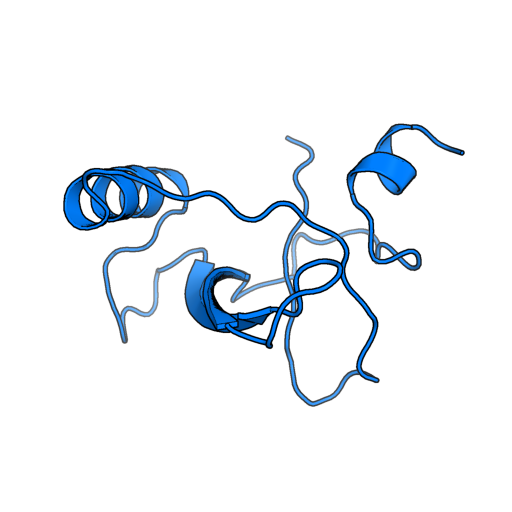 N . GLY A 1 85 ? 1.598 6.420 -13.328 1.00 91.12 85 GLY A N 1
ATOM 669 C CA . GLY A 1 85 ? 1.060 6.243 -11.979 1.00 91.12 85 GLY A CA 1
ATOM 670 C C . GLY A 1 85 ? -0.299 5.530 -11.933 1.00 91.12 85 GLY A C 1
ATOM 671 O O . GLY A 1 85 ? -0.890 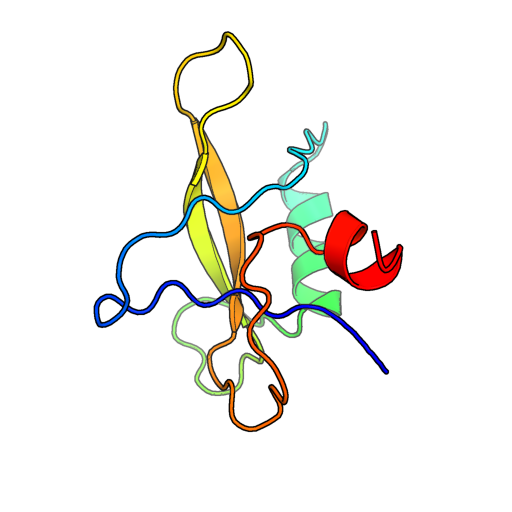5.439 -10.863 1.00 91.12 85 GLY A O 1
ATOM 672 N N . SER A 1 86 ? -0.814 5.023 -13.061 1.00 92.00 86 SER A N 1
ATOM 673 C CA . SER A 1 86 ? -2.109 4.339 -13.140 1.00 92.00 86 SER A CA 1
ATOM 674 C C . SER A 1 86 ? -1.949 2.914 -13.656 1.00 92.00 86 SER A C 1
ATOM 676 O O . SER A 1 86 ? -1.673 2.685 -14.837 1.00 92.00 86 SER A O 1
ATOM 678 N N . TRP A 1 87 ? -2.196 1.941 -12.777 1.00 92.44 87 TRP A N 1
ATOM 679 C CA . TRP A 1 87 ? -2.209 0.526 -13.154 1.00 92.44 87 TRP A CA 1
ATOM 680 C C . TRP A 1 87 ? -3.266 0.216 -14.217 1.00 92.44 87 TRP A C 1
ATOM 682 O O . TRP A 1 87 ? -3.000 -0.518 -15.168 1.00 92.44 87 TRP A O 1
ATOM 692 N N . LYS A 1 88 ? -4.456 0.819 -14.095 1.00 91.88 88 LYS A N 1
ATOM 693 C CA . LYS A 1 88 ? -5.543 0.628 -15.063 1.00 91.88 88 LYS A CA 1
ATOM 694 C C . LYS A 1 88 ? -5.112 1.062 -16.469 1.00 91.88 88 LYS A C 1
ATOM 696 O O . LYS A 1 88 ? -5.278 0.273 -17.391 1.00 91.88 88 LYS A O 1
ATOM 701 N N . GLN A 1 89 ? -4.490 2.240 -16.611 1.00 91.88 89 GLN A N 1
ATOM 702 C CA . GLN A 1 89 ? -3.958 2.712 -17.902 1.00 91.88 89 GLN A CA 1
ATOM 703 C C . GLN A 1 89 ? -2.844 1.806 -18.438 1.00 91.88 89 GLN A C 1
ATOM 705 O O . GLN A 1 89 ? -2.834 1.439 -19.611 1.00 91.88 89 GLN A O 1
ATOM 710 N N . TYR A 1 90 ? -1.925 1.381 -17.562 1.00 90.44 90 TYR A N 1
ATOM 711 C CA . TYR A 1 90 ? -0.863 0.449 -17.940 1.00 90.44 90 TYR A CA 1
ATOM 712 C C . TYR A 1 90 ? -1.419 -0.853 -18.530 1.00 90.44 90 TYR A C 1
ATOM 714 O O . TYR A 1 90 ? -0.906 -1.344 -19.535 1.00 90.44 90 TYR A O 1
ATOM 722 N N . LYS A 1 91 ? -2.489 -1.398 -17.937 1.00 89.88 91 LYS A N 1
ATOM 723 C CA . LYS A 1 91 ? -3.130 -2.630 -18.409 1.00 89.88 91 LYS A CA 1
ATOM 724 C C . LYS A 1 91 ? -4.020 -2.440 -19.628 1.00 89.88 91 LYS A C 1
ATOM 726 O O . LYS A 1 91 ? -4.126 -3.381 -20.412 1.00 89.88 91 LYS A O 1
ATOM 731 N N . SER A 1 92 ? -4.641 -1.275 -19.807 1.00 86.31 92 SER A N 1
ATOM 732 C CA . SER A 1 92 ? -5.440 -0.986 -21.003 1.00 86.31 92 SER A CA 1
ATOM 733 C C . SER A 1 92 ? -4.594 -0.697 -22.241 1.00 86.31 92 SER A C 1
ATOM 735 O O . SER A 1 92 ? -5.116 -0.802 -23.345 1.00 86.31 92 SER A O 1
ATOM 737 N N . GLY A 1 93 ? -3.304 -0.375 -22.086 1.00 69.62 93 GLY A N 1
ATOM 738 C CA . GLY A 1 93 ? -2.392 -0.120 -23.207 1.00 69.62 93 GLY A CA 1
ATOM 739 C C . GLY A 1 93 ? -2.636 1.204 -23.942 1.00 69.62 93 GLY A C 1
ATOM 740 O O . GLY A 1 93 ? -2.072 1.401 -25.017 1.00 69.62 93 GLY A O 1
ATOM 741 N N . PHE A 1 94 ? -3.451 2.092 -23.364 1.00 47.00 94 PHE A N 1
ATOM 742 C CA . PHE A 1 94 ? -3.814 3.415 -23.876 1.00 47.00 94 PHE A CA 1
ATOM 743 C C . PHE A 1 94 ? -3.715 4.450 -22.759 1.00 47.00 94 PHE A C 1
ATOM 745 O O . PHE A 1 94 ? -4.207 4.143 -21.644 1.00 47.00 94 PHE A O 1
#

Radius of gyration: 14.24 Å; chains: 1; bounding box: 33×31×36 Å